Protein AF-A0A820SWL6-F1 (afdb_monomer)

Sequence (86 aa):
SSCWYESKESVIKRLANRIQTHPLLGVRQLSGQTTATWRSLININLSQYAFLKDHKIQDGILFPAVALLEIVAAGYRQLFLSTDNK

Solvent-accessible surface area (backbone atoms only — not comparable to full-atom values): 5655 Å² total; per-residue (Å²): 132,92,84,80,86,79,52,71,69,55,54,48,54,60,56,53,71,72,50,89,62,50,86,77,44,33,48,74,53,89,60,100,57,93,69,89,46,64,52,57,86,89,51,63,87,41,76,95,34,42,79,53,63,74,42,62,55,101,90,41,70,45,86,57,73,66,57,54,54,51,34,52,52,52,51,48,43,62,72,66,61,66,67,80,83,120

Foldseek 3Di:
DDDDDDDPVRVQVVVQVVDDDDQLQATWDPDPDPDTHGDHDDDCPDPSNVVQQVCDDPRDRDRDPVVVVVNVVVVCCVVPVVPPPD

Structure (mmCIF, N/CA/C/O backbone):
data_AF-A0A820SWL6-F1
#
_entry.id   AF-A0A820SWL6-F1
#
loop_
_atom_site.group_PDB
_atom_site.id
_atom_site.type_symbol
_atom_site.label_atom_id
_atom_site.label_alt_id
_atom_site.label_comp_id
_atom_site.label_asym_id
_atom_site.label_entity_id
_atom_site.label_seq_id
_atom_site.pdbx_PDB_ins_code
_atom_site.Cartn_x
_atom_site.Cartn_y
_atom_site.Cartn_z
_atom_site.occupancy
_atom_site.B_iso_or_equiv
_atom_site.auth_seq_id
_atom_site.auth_comp_id
_atom_site.auth_asym_id
_atom_site.auth_atom_id
_atom_site.pdbx_PDB_model_num
ATOM 1 N N . SER A 1 1 ? 6.350 21.927 -36.967 1.00 56.31 1 SER A N 1
ATOM 2 C CA . SER A 1 1 ? 6.937 20.683 -36.433 1.00 56.31 1 SER A CA 1
ATOM 3 C C . SER A 1 1 ? 6.799 20.699 -34.927 1.00 56.31 1 SER A C 1
ATOM 5 O O . SER A 1 1 ? 7.324 21.615 -34.310 1.00 56.31 1 SER A O 1
ATOM 7 N N . SER A 1 2 ? 6.033 19.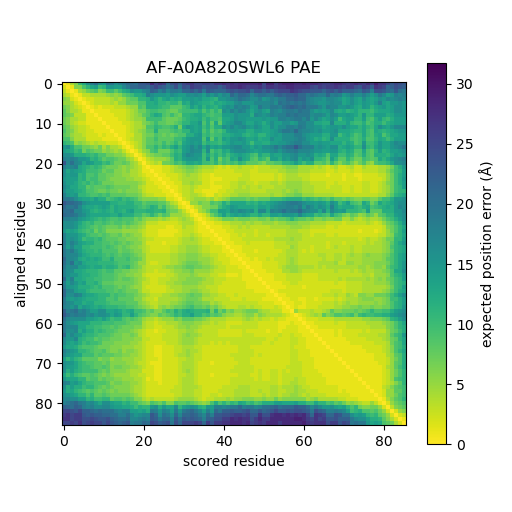781 -34.336 1.00 63.88 2 SER A N 1
ATOM 8 C CA . SER A 1 2 ? 5.942 19.693 -32.875 1.00 63.88 2 SER A CA 1
ATOM 9 C C . SER A 1 2 ? 7.212 19.013 -32.370 1.00 63.88 2 SER A C 1
ATOM 11 O O . SER A 1 2 ? 7.387 17.812 -32.557 1.00 63.88 2 SER A O 1
ATOM 13 N N . CYS A 1 3 ? 8.150 19.789 -31.832 1.00 77.19 3 CYS A N 1
ATOM 14 C CA . CYS A 1 3 ? 9.286 19.240 -31.109 1.00 77.19 3 CYS A CA 1
ATOM 15 C C . CYS A 1 3 ? 8.863 19.068 -29.647 1.00 77.19 3 CYS A C 1
ATOM 17 O O . CYS A 1 3 ? 8.749 20.034 -28.898 1.00 77.19 3 CYS A O 1
ATOM 19 N N . TRP A 1 4 ? 8.577 17.830 -29.249 1.00 80.06 4 TRP A N 1
ATOM 20 C CA . TRP A 1 4 ? 8.319 17.498 -27.854 1.00 80.06 4 TRP A CA 1
ATOM 21 C C . TRP A 1 4 ? 9.502 16.705 -27.305 1.00 80.06 4 TRP A C 1
ATOM 23 O O . TRP A 1 4 ? 9.898 15.694 -27.885 1.00 80.06 4 TRP A O 1
ATOM 33 N N . TYR A 1 5 ? 10.087 17.196 -26.214 1.00 82.94 5 TYR A N 1
ATOM 34 C CA . TYR A 1 5 ? 11.203 16.558 -25.525 1.00 82.94 5 TYR A CA 1
ATOM 35 C C . TYR A 1 5 ? 10.708 16.006 -24.187 1.00 82.94 5 TYR A C 1
ATOM 37 O O . TYR A 1 5 ? 10.344 16.768 -23.291 1.00 82.94 5 TYR A O 1
ATOM 45 N N . GLU A 1 6 ? 10.679 14.679 -24.064 1.00 84.50 6 GLU A N 1
ATOM 46 C CA . GLU A 1 6 ? 10.346 13.990 -22.816 1.00 84.50 6 GLU A CA 1
ATOM 47 C C . GLU A 1 6 ? 11.622 13.660 -22.046 1.00 84.50 6 GLU A C 1
ATOM 49 O O . GLU A 1 6 ? 12.540 13.047 -22.594 1.00 84.50 6 GLU A O 1
ATOM 54 N N . SER A 1 7 ? 11.667 13.998 -20.757 1.00 85.62 7 SER A N 1
ATOM 55 C CA . SER A 1 7 ? 12.731 13.497 -19.888 1.00 85.62 7 SER A CA 1
ATOM 56 C C . SER A 1 7 ? 12.544 11.998 -19.619 1.00 85.62 7 SER A C 1
ATOM 58 O O . SER A 1 7 ? 11.422 11.480 -19.641 1.00 85.62 7 SER A O 1
ATOM 60 N N . LYS A 1 8 ? 13.635 11.285 -19.312 1.00 78.00 8 LYS A N 1
ATOM 61 C CA . LYS A 1 8 ? 13.580 9.848 -18.988 1.00 78.00 8 LYS A CA 1
ATOM 62 C C . LYS A 1 8 ? 12.639 9.577 -17.810 1.00 78.00 8 LYS A C 1
ATOM 64 O O . LYS A 1 8 ? 11.884 8.611 -17.830 1.00 78.00 8 LYS A O 1
ATOM 69 N N . GLU A 1 9 ? 12.629 10.467 -16.825 1.00 77.06 9 GLU A N 1
ATOM 70 C CA . GLU A 1 9 ? 11.776 10.408 -15.636 1.00 77.06 9 GLU A CA 1
ATOM 71 C C . GLU A 1 9 ? 10.289 10.555 -15.993 1.00 77.06 9 GLU A C 1
ATOM 73 O O . GLU A 1 9 ? 9.448 9.852 -15.429 1.00 77.06 9 GLU A O 1
ATOM 78 N N . SER A 1 10 ? 9.953 11.423 -16.954 1.00 79.06 10 SER A N 1
ATOM 79 C CA . SER A 1 10 ? 8.579 11.575 -17.451 1.00 79.06 10 SER A CA 1
ATOM 80 C C . SER A 1 10 ? 8.109 10.325 -18.199 1.00 79.06 10 SER A C 1
ATOM 82 O O . SER A 1 10 ? 7.024 9.817 -17.901 1.00 79.06 10 SER A O 1
ATOM 84 N N . VAL A 1 11 ? 8.953 9.758 -19.075 1.00 80.50 11 VAL A N 1
ATOM 85 C CA . VAL A 1 11 ? 8.663 8.482 -19.762 1.00 80.50 11 VAL A CA 1
ATOM 86 C C . VAL A 1 11 ? 8.378 7.386 -18.731 1.00 80.50 11 VAL A C 1
ATOM 88 O O . VAL A 1 11 ? 7.380 6.669 -18.825 1.00 80.50 11 VAL A O 1
ATOM 91 N N . ILE A 1 12 ? 9.233 7.290 -17.711 1.00 70.25 12 ILE A N 1
ATOM 92 C CA . ILE A 1 12 ? 9.124 6.337 -16.605 1.00 70.25 12 ILE A CA 1
ATOM 93 C C . ILE A 1 12 ? 7.803 6.506 -15.852 1.00 70.25 12 ILE A C 1
ATOM 95 O O . ILE A 1 12 ? 7.077 5.531 -15.669 1.00 70.25 12 ILE A O 1
ATOM 99 N N . LYS A 1 13 ? 7.454 7.733 -15.452 1.00 71.19 13 LYS A N 1
ATOM 100 C CA . LYS A 1 13 ? 6.217 8.025 -14.717 1.00 71.19 13 LYS A CA 1
ATOM 101 C C . LYS A 1 13 ? 4.979 7.662 -15.537 1.00 71.19 13 LYS A C 1
ATOM 103 O O . LYS A 1 13 ? 4.032 7.073 -15.017 1.00 71.19 13 LYS A O 1
ATOM 108 N N . ARG A 1 14 ? 5.002 7.966 -16.835 1.00 77.94 14 ARG A N 1
ATOM 109 C CA . ARG A 1 14 ? 3.915 7.655 -17.766 1.00 77.94 14 ARG A CA 1
ATOM 110 C C . ARG A 1 14 ? 3.738 6.150 -17.968 1.00 77.94 14 ARG A C 1
ATOM 112 O O . ARG A 1 14 ? 2.604 5.680 -17.993 1.00 77.94 14 ARG A O 1
ATOM 119 N N . LEU A 1 15 ? 4.830 5.395 -18.095 1.00 68.81 15 LEU A N 1
ATOM 120 C CA . LEU A 1 15 ? 4.782 3.935 -18.214 1.00 68.81 15 LEU A CA 1
ATOM 121 C C . LEU A 1 15 ? 4.392 3.262 -16.891 1.00 68.81 15 LEU A C 1
ATOM 123 O O . LEU A 1 15 ? 3.613 2.313 -16.909 1.00 68.81 15 LEU A O 1
ATOM 127 N N . ALA A 1 16 ? 4.858 3.778 -15.751 1.00 64.44 16 ALA A N 1
ATOM 128 C CA . ALA A 1 16 ? 4.491 3.278 -14.427 1.00 64.44 16 ALA A CA 1
ATOM 129 C C . ALA A 1 16 ? 2.982 3.410 -14.157 1.00 64.44 16 ALA A C 1
ATOM 131 O O . ALA A 1 16 ? 2.383 2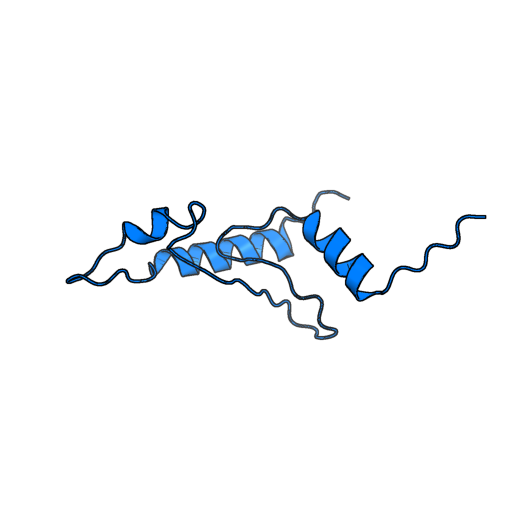.486 -13.618 1.00 64.44 16 ALA A O 1
ATOM 132 N N . ASN A 1 17 ? 2.353 4.499 -14.615 1.00 61.16 17 ASN A N 1
ATOM 133 C CA . ASN A 1 17 ? 0.903 4.712 -14.512 1.00 61.16 17 ASN A CA 1
ATOM 134 C C . ASN A 1 17 ? 0.054 3.741 -15.355 1.00 61.16 17 ASN A C 1
ATOM 136 O O . ASN A 1 17 ? -1.162 3.714 -15.188 1.00 61.16 17 ASN A O 1
ATOM 140 N N . ARG A 1 18 ? 0.650 2.966 -16.275 1.00 64.12 18 ARG A N 1
ATOM 141 C CA . ARG A 1 18 ? -0.076 1.936 -17.042 1.00 64.12 18 ARG A CA 1
ATOM 142 C C . ARG A 1 18 ? -0.203 0.611 -16.293 1.00 64.12 18 ARG A C 1
ATOM 144 O O . ARG A 1 18 ? -0.991 -0.233 -16.704 1.00 64.12 18 ARG A O 1
ATOM 151 N N . ILE A 1 19 ? 0.570 0.416 -15.226 1.00 64.50 19 ILE A N 1
ATOM 152 C CA . ILE A 1 19 ? 0.512 -0.790 -14.405 1.00 64.50 19 ILE A CA 1
ATOM 153 C C . ILE A 1 19 ? -0.472 -0.515 -13.274 1.00 64.50 19 ILE A C 1
ATOM 155 O O . ILE A 1 19 ? -0.311 0.461 -12.544 1.00 64.50 19 ILE A O 1
ATOM 159 N N . GLN A 1 20 ? -1.492 -1.361 -13.134 1.00 65.06 20 GLN A N 1
ATOM 160 C CA . GLN A 1 20 ? -2.473 -1.227 -12.063 1.00 65.06 20 GLN A CA 1
ATOM 161 C C . GLN A 1 20 ? -1.757 -1.251 -10.706 1.00 65.06 20 GLN A C 1
ATOM 163 O O . GLN A 1 20 ? -1.098 -2.229 -10.349 1.00 65.06 20 GLN A O 1
ATOM 168 N N . THR A 1 21 ? -1.839 -0.144 -9.971 1.00 74.81 21 THR A N 1
ATOM 169 C CA . THR A 1 21 ? -1.147 0.019 -8.695 1.00 74.81 21 THR A CA 1
ATOM 170 C C . THR A 1 21 ? -1.970 -0.615 -7.585 1.00 74.81 21 THR A C 1
ATOM 172 O O . THR A 1 21 ? -3.100 -0.215 -7.308 1.00 74.81 21 THR A O 1
ATOM 175 N N . HIS A 1 22 ? -1.402 -1.620 -6.920 1.00 86.75 22 HIS A N 1
ATOM 176 C CA . HIS A 1 22 ? -2.016 -2.160 -5.714 1.00 86.75 22 HIS A CA 1
ATOM 177 C C . HIS A 1 22 ? -1.964 -1.090 -4.599 1.00 86.75 22 HIS A C 1
ATOM 179 O O . HIS A 1 22 ? -0.875 -0.555 -4.354 1.00 86.75 22 HIS A O 1
ATOM 185 N N . PRO A 1 23 ? -3.077 -0.778 -3.898 1.00 88.38 23 PRO A N 1
ATOM 186 C CA . PRO A 1 23 ? -3.161 0.359 -2.970 1.00 88.38 23 PRO A CA 1
ATOM 187 C C . PRO A 1 23 ? -2.050 0.401 -1.915 1.00 88.38 23 PRO A C 1
ATOM 189 O O . PRO A 1 23 ? -1.544 1.474 -1.582 1.00 88.38 23 PRO A O 1
ATOM 192 N N . LEU A 1 24 ? -1.646 -0.770 -1.411 1.00 93.25 24 LEU A N 1
ATOM 193 C CA . LEU A 1 24 ? -0.600 -0.899 -0.392 1.00 93.25 24 LEU A CA 1
ATOM 194 C C . LEU A 1 24 ? 0.820 -0.957 -0.973 1.00 93.25 24 LEU A C 1
ATOM 196 O O . LEU A 1 24 ? 1.761 -0.544 -0.302 1.00 93.25 24 LEU A O 1
ATOM 200 N N . LEU A 1 25 ? 0.984 -1.437 -2.210 1.00 92.31 25 LEU A N 1
ATOM 201 C CA . LEU A 1 25 ? 2.301 -1.595 -2.840 1.00 92.31 25 LEU A CA 1
ATOM 202 C C . LEU A 1 25 ? 2.824 -0.254 -3.374 1.00 92.31 25 LEU A C 1
ATOM 204 O O . LEU A 1 25 ? 4.017 0.030 -3.304 1.00 92.31 25 LEU A O 1
ATOM 208 N N . GLY A 1 26 ? 1.920 0.595 -3.869 1.00 89.00 26 GLY A N 1
ATOM 209 C CA . GLY A 1 26 ? 2.260 1.913 -4.393 1.00 89.00 26 GLY A CA 1
ATOM 210 C C . GLY A 1 26 ? 2.940 1.850 -5.760 1.00 89.00 26 GLY A C 1
ATOM 211 O O . GLY A 1 26 ? 2.561 1.062 -6.627 1.00 89.00 26 GLY A O 1
ATOM 212 N N . VAL A 1 27 ? 3.923 2.727 -5.976 1.00 86.50 27 VAL A N 1
ATOM 213 C CA . VAL A 1 27 ? 4.543 2.944 -7.289 1.00 86.50 27 VAL A CA 1
ATOM 214 C C . VAL A 1 27 ? 5.929 2.313 -7.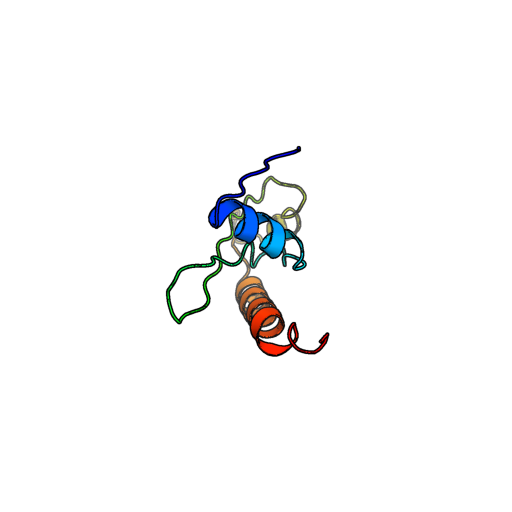339 1.00 86.50 27 VAL A C 1
ATOM 216 O O . VAL A 1 27 ? 6.786 2.590 -6.490 1.00 86.50 27 VAL A O 1
ATOM 219 N N . ARG A 1 28 ? 6.167 1.502 -8.377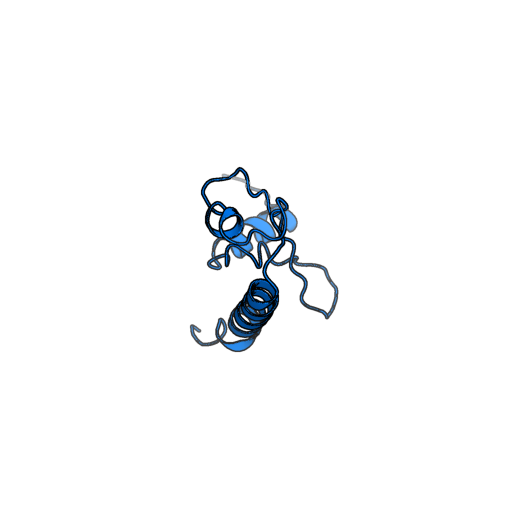 1.00 84.75 28 ARG A N 1
ATOM 220 C CA . ARG A 1 28 ? 7.480 0.912 -8.654 1.00 84.75 28 ARG A CA 1
ATOM 221 C C . ARG A 1 28 ? 8.491 2.013 -8.954 1.00 84.75 28 ARG A C 1
ATOM 223 O O . ARG A 1 28 ? 8.262 2.854 -9.821 1.00 84.75 28 ARG A O 1
ATOM 230 N N . GLN A 1 29 ? 9.610 1.995 -8.245 1.00 84.69 29 GLN A N 1
ATOM 231 C CA . GLN A 1 29 ? 10.727 2.885 -8.509 1.00 84.69 29 GLN A CA 1
ATOM 232 C C . GLN A 1 29 ? 11.593 2.254 -9.599 1.00 84.69 29 GLN A C 1
ATOM 234 O O . GLN A 1 29 ? 12.049 1.118 -9.478 1.00 84.69 29 GLN A O 1
ATOM 239 N N . LEU A 1 30 ? 11.806 2.990 -10.684 1.00 72.00 30 LEU A N 1
ATOM 240 C CA . LEU A 1 30 ? 12.789 2.645 -11.704 1.00 72.00 30 LEU A CA 1
ATOM 241 C C . LEU A 1 30 ? 14.119 3.272 -11.287 1.00 72.00 30 LEU A C 1
ATOM 243 O O . LEU A 1 30 ? 14.489 4.345 -11.754 1.00 72.00 30 LEU A O 1
ATOM 247 N N . SER A 1 31 ? 14.801 2.630 -10.340 1.00 66.31 31 SER A N 1
ATOM 248 C CA . SER A 1 31 ? 16.207 2.919 -10.072 1.00 66.31 31 SER A CA 1
ATOM 249 C C . SER A 1 31 ? 17.068 2.079 -11.019 1.00 66.31 31 SER A C 1
ATOM 251 O O . SER A 1 31 ? 16.667 0.997 -11.441 1.00 66.31 31 SER A O 1
ATOM 253 N N . GLY A 1 32 ? 18.270 2.552 -11.357 1.00 64.88 32 GLY A N 1
ATOM 254 C CA . GLY A 1 32 ? 19.250 1.763 -12.120 1.00 64.88 32 GLY A CA 1
ATOM 255 C C . GLY A 1 32 ? 19.833 0.573 -11.342 1.00 64.88 32 GLY A C 1
ATOM 256 O O . GLY A 1 32 ? 20.876 0.054 -11.724 1.00 64.88 32 GLY A O 1
ATOM 257 N N . GLN A 1 33 ? 19.216 0.185 -10.223 1.00 71.06 33 GLN A N 1
ATOM 258 C CA . GLN A 1 33 ? 19.644 -0.929 -9.389 1.00 71.06 33 GLN A CA 1
ATOM 259 C C . GLN A 1 33 ? 18.998 -2.228 -9.878 1.00 71.06 33 GLN A C 1
ATOM 261 O O . GLN A 1 33 ? 17.924 -2.233 -10.476 1.00 71.06 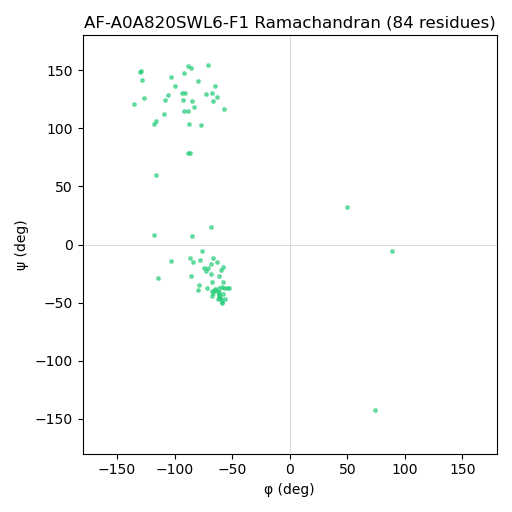33 GLN A O 1
ATOM 266 N N . THR A 1 34 ? 19.660 -3.350 -9.607 1.00 74.69 34 THR A N 1
ATOM 267 C CA . THR A 1 34 ? 19.188 -4.688 -9.992 1.00 74.69 34 THR A CA 1
ATOM 268 C C . THR A 1 34 ? 17.973 -5.147 -9.185 1.00 74.69 34 THR A C 1
ATOM 270 O O . THR A 1 34 ? 17.241 -6.034 -9.619 1.00 74.69 34 THR A O 1
ATOM 273 N N . THR A 1 35 ? 17.731 -4.545 -8.020 1.00 83.56 35 THR A N 1
ATOM 274 C CA . THR A 1 35 ? 16.624 -4.890 -7.130 1.00 83.56 35 THR A CA 1
ATOM 275 C C . THR A 1 35 ? 15.384 -4.053 -7.433 1.00 83.56 35 THR A C 1
ATOM 277 O O . THR A 1 35 ? 15.420 -2.825 -7.518 1.00 83.56 35 THR A O 1
ATOM 280 N N . ALA A 1 36 ? 14.242 -4.725 -7.577 1.00 86.50 36 ALA A N 1
ATOM 281 C CA . ALA A 1 36 ? 12.967 -4.041 -7.730 1.00 86.50 36 ALA A CA 1
ATOM 282 C C . ALA A 1 36 ? 12.539 -3.417 -6.396 1.00 86.50 36 ALA A C 1
ATOM 284 O O . ALA A 1 36 ? 12.517 -4.089 -5.367 1.00 86.50 36 ALA A O 1
ATOM 285 N N . THR A 1 37 ? 12.179 -2.134 -6.425 1.00 89.38 37 THR A N 1
ATOM 286 C CA . THR A 1 37 ? 11.736 -1.393 -5.241 1.00 89.38 37 THR A CA 1
ATOM 287 C C . THR A 1 37 ? 10.420 -0.675 -5.508 1.00 89.38 37 THR A C 1
ATOM 289 O O . THR A 1 37 ? 10.119 -0.267 -6.633 1.00 89.38 37 THR A O 1
ATOM 292 N N . TRP A 1 38 ? 9.620 -0.522 -4.457 1.00 90.56 38 TRP A N 1
ATOM 293 C CA . TRP A 1 38 ? 8.337 0.171 -4.497 1.00 90.56 38 TRP A CA 1
ATOM 294 C C . TRP A 1 38 ? 8.265 1.190 -3.376 1.00 90.56 38 TRP A C 1
ATOM 296 O O . TRP A 1 38 ? 8.844 1.001 -2.306 1.00 90.56 38 TRP A O 1
ATOM 306 N N . ARG A 1 39 ? 7.540 2.278 -3.632 1.00 89.19 39 ARG A N 1
ATOM 307 C CA . ARG A 1 39 ? 7.273 3.313 -2.641 1.00 89.19 39 ARG A CA 1
ATOM 308 C C . ARG A 1 39 ? 5.775 3.548 -2.548 1.00 89.19 39 ARG A C 1
ATOM 310 O O . ARG A 1 39 ? 5.128 3.854 -3.550 1.00 89.19 39 ARG A O 1
ATOM 317 N N . SER A 1 40 ? 5.259 3.460 -1.330 1.00 90.00 40 SER A N 1
ATOM 318 C CA . SER A 1 40 ? 3.871 3.762 -0.997 1.00 90.00 40 SER A CA 1
ATOM 319 C C . SER A 1 40 ? 3.823 4.746 0.166 1.00 90.00 40 SER A C 1
ATOM 321 O O . SER A 1 40 ? 4.643 4.668 1.081 1.00 90.00 40 SER A O 1
ATOM 323 N N . LEU A 1 41 ? 2.882 5.687 0.113 1.00 90.00 41 LEU A N 1
ATOM 324 C CA . LEU A 1 41 ? 2.575 6.585 1.220 1.00 90.00 41 LEU A CA 1
ATOM 325 C C . LEU A 1 41 ? 1.147 6.296 1.665 1.00 90.00 41 LEU A C 1
ATOM 327 O O . LEU A 1 41 ? 0.187 6.635 0.976 1.00 90.00 41 LEU A O 1
ATOM 331 N N . ILE A 1 42 ? 1.025 5.645 2.817 1.00 90.00 42 ILE A N 1
ATOM 332 C CA . ILE A 1 42 ? -0.264 5.253 3.375 1.00 90.00 42 ILE A CA 1
ATOM 333 C C . ILE A 1 42 ? -0.732 6.370 4.300 1.00 90.00 42 ILE A C 1
ATOM 335 O O . ILE A 1 42 ? -0.121 6.640 5.331 1.00 90.00 42 ILE A O 1
ATOM 339 N N . ASN A 1 43 ? -1.832 7.015 3.925 1.00 91.00 43 ASN A N 1
ATOM 340 C CA . ASN A 1 43 ? -2.517 7.981 4.769 1.00 91.00 43 ASN A CA 1
ATOM 341 C C . ASN A 1 43 ? -3.920 7.460 5.059 1.00 91.00 43 ASN A C 1
ATOM 343 O O . ASN A 1 43 ? -4.805 7.553 4.212 1.00 91.00 43 ASN A O 1
ATOM 347 N N . ILE A 1 44 ? -4.125 6.946 6.270 1.00 90.06 44 ILE A N 1
ATOM 348 C CA . ILE A 1 44 ? -5.399 6.353 6.688 1.00 90.06 44 ILE A CA 1
ATOM 349 C C . ILE A 1 44 ? -6.584 7.323 6.579 1.00 90.06 44 ILE A C 1
ATOM 351 O O . ILE A 1 44 ? -7.719 6.874 6.523 1.00 90.06 44 ILE A O 1
ATOM 355 N N . ASN A 1 45 ? -6.363 8.641 6.517 1.00 90.88 45 ASN A N 1
ATOM 356 C CA . ASN A 1 45 ? -7.441 9.619 6.354 1.00 90.88 45 ASN A CA 1
ATOM 357 C C . ASN A 1 45 ? -7.973 9.727 4.921 1.00 90.88 45 ASN A C 1
ATOM 359 O O . ASN A 1 45 ? -9.042 10.299 4.724 1.00 90.88 45 ASN A O 1
ATOM 363 N N . LEU A 1 46 ? -7.270 9.171 3.934 1.00 89.50 46 LEU A N 1
ATOM 364 C CA . LEU A 1 46 ? -7.762 9.098 2.563 1.00 89.50 46 LEU A CA 1
ATOM 365 C C . LEU A 1 46 ? -8.749 7.936 2.418 1.00 89.50 46 LEU A C 1
ATOM 367 O O . LEU A 1 46 ? -8.523 6.849 2.948 1.00 89.50 46 LEU A O 1
ATOM 371 N N . SER A 1 47 ? -9.814 8.147 1.644 1.00 89.25 47 SER A N 1
ATOM 372 C CA . SER A 1 47 ? -10.877 7.154 1.424 1.00 89.25 47 SER A CA 1
ATOM 373 C C . SER A 1 47 ? -10.345 5.806 0.928 1.00 89.25 47 SER A C 1
ATOM 375 O O . SER A 1 47 ? -10.794 4.763 1.392 1.00 89.25 47 SER A O 1
ATOM 377 N N . GLN A 1 48 ? -9.324 5.818 0.067 1.00 88.56 48 GLN A N 1
ATOM 378 C CA . GLN A 1 48 ? -8.692 4.607 -0.466 1.00 88.56 48 GLN A CA 1
ATOM 379 C C . GLN A 1 48 ? -8.005 3.728 0.593 1.00 88.56 48 GLN A C 1
ATOM 381 O O . GLN A 1 48 ? -7.685 2.584 0.298 1.00 88.56 48 GLN A O 1
ATOM 386 N N . TYR A 1 49 ? -7.761 4.248 1.799 1.00 92.44 49 TYR A N 1
ATOM 387 C CA . TYR A 1 49 ? -7.135 3.533 2.916 1.00 92.44 49 TYR A CA 1
ATOM 388 C C . TYR A 1 49 ? -8.059 3.402 4.130 1.00 92.44 49 TYR A C 1
ATOM 390 O O . TYR A 1 49 ? -7.617 2.953 5.187 1.00 92.44 49 TYR A O 1
ATOM 398 N N . ALA A 1 50 ? -9.337 3.777 4.001 1.00 91.62 50 ALA A N 1
ATOM 399 C CA . ALA A 1 50 ? -10.280 3.776 5.115 1.00 91.62 50 ALA A CA 1
ATOM 400 C C . ALA A 1 50 ? -10.434 2.387 5.759 1.00 91.62 50 ALA A C 1
ATOM 402 O O . ALA A 1 50 ? -10.559 2.306 6.975 1.00 91.62 50 ALA A O 1
ATOM 403 N N . PHE A 1 51 ? -10.309 1.313 4.971 1.00 91.12 51 PHE A N 1
ATOM 404 C CA . PHE A 1 51 ? -10.363 -0.075 5.446 1.00 91.12 51 PHE A CA 1
ATOM 40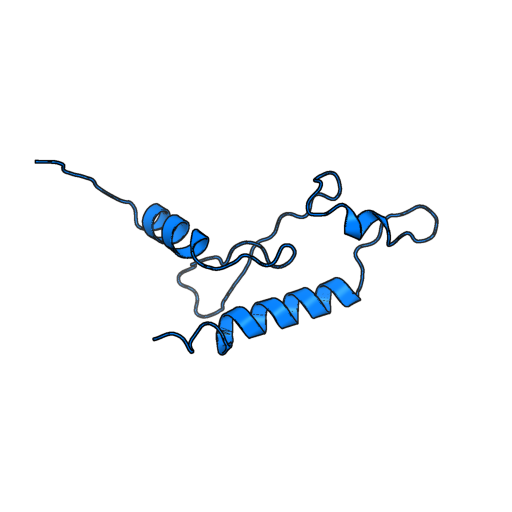5 C C . PHE A 1 51 ? -9.277 -0.422 6.482 1.00 91.12 51 PHE A C 1
ATOM 407 O O . PHE A 1 51 ? -9.434 -1.355 7.261 1.00 91.12 51 PHE A O 1
ATOM 414 N N . LEU A 1 52 ? -8.165 0.323 6.532 1.00 93.38 52 LEU A N 1
ATOM 415 C CA . LEU A 1 52 ? -7.131 0.111 7.551 1.00 93.38 52 LEU A CA 1
ATOM 416 C C . LEU A 1 52 ? -7.578 0.593 8.935 1.00 93.38 52 LEU A C 1
ATOM 418 O O . LEU A 1 52 ? -7.048 0.123 9.938 1.00 93.38 52 LEU A O 1
ATOM 422 N N . LYS A 1 53 ? -8.553 1.510 9.009 1.00 93.56 53 LYS A N 1
ATOM 423 C CA . LYS A 1 53 ? -9.072 2.034 10.282 1.00 93.56 53 LYS A CA 1
ATOM 424 C C . LYS A 1 53 ? -9.849 0.995 11.087 1.00 93.56 53 LYS A C 1
ATOM 426 O O . LYS A 1 53 ? -10.057 1.213 12.280 1.00 93.56 53 LYS A O 1
ATOM 431 N N . ASP A 1 54 ? -10.258 -0.101 10.454 1.00 93.38 54 ASP A N 1
ATOM 432 C CA . ASP A 1 54 ? -11.008 -1.180 11.097 1.00 93.38 54 ASP A CA 1
ATOM 433 C C . ASP A 1 54 ? -10.107 -2.044 11.995 1.00 93.38 54 ASP A C 1
ATOM 435 O O . ASP A 1 54 ? -10.585 -2.692 12.925 1.00 93.38 54 ASP A O 1
ATOM 439 N N . HIS A 1 55 ? -8.787 -2.012 11.781 1.00 94.62 55 HIS A N 1
ATOM 440 C CA . HIS A 1 55 ? -7.827 -2.759 12.591 1.00 94.62 55 HIS A CA 1
ATOM 441 C C . HIS A 1 55 ? -7.397 -1.966 13.833 1.00 94.62 55 HIS A C 1
ATOM 443 O O . HIS A 1 55 ? -6.326 -1.351 13.879 1.00 94.62 55 HIS A O 1
ATOM 449 N N . LYS A 1 56 ? -8.268 -1.965 14.847 1.00 95.44 56 LYS A N 1
ATOM 450 C CA . LYS A 1 56 ? -8.046 -1.272 16.122 1.00 95.44 56 LYS A CA 1
ATOM 451 C C . LYS A 1 56 ? -7.578 -2.213 17.226 1.00 95.44 56 LYS A C 1
ATOM 453 O O . LYS A 1 56 ? -8.150 -3.282 17.416 1.00 95.44 56 LYS A O 1
ATOM 458 N N . ILE A 1 57 ? -6.583 -1.777 17.994 1.00 94.06 57 ILE A N 1
ATOM 459 C CA . ILE A 1 57 ? -6.061 -2.480 19.171 1.00 94.06 57 ILE A CA 1
ATOM 460 C C . ILE A 1 57 ? -5.879 -1.460 20.295 1.00 94.06 57 ILE A C 1
ATOM 462 O O . ILE A 1 57 ? -5.124 -0.508 20.126 1.00 94.06 57 ILE A O 1
ATOM 466 N N . GLN A 1 58 ? -6.556 -1.669 21.432 1.00 86.06 58 GLN A N 1
ATOM 467 C CA . GLN A 1 58 ? -6.411 -0.854 22.654 1.00 86.06 58 GLN A CA 1
ATOM 468 C C . GLN A 1 58 ? -6.504 0.675 22.427 1.00 86.06 58 GLN A C 1
ATOM 470 O O . GLN A 1 58 ? -5.832 1.427 23.115 1.00 86.06 58 GLN A O 1
ATOM 475 N N . ASP A 1 59 ? -7.306 1.126 21.455 1.00 89.81 59 ASP A N 1
ATOM 476 C CA . ASP A 1 59 ? -7.507 2.529 21.018 1.00 89.81 59 ASP A CA 1
ATOM 477 C C . ASP A 1 59 ? -6.559 3.068 19.930 1.00 89.81 59 ASP A C 1
ATOM 479 O O . ASP A 1 59 ? -6.796 4.144 19.375 1.00 89.81 59 ASP A O 1
ATOM 483 N N . GLY A 1 60 ? -5.550 2.298 19.520 1.00 92.81 60 GLY A N 1
ATOM 484 C CA . GLY A 1 60 ? -4.720 2.599 18.352 1.00 92.81 60 GLY A CA 1
ATOM 485 C C . GLY A 1 60 ? -5.254 1.963 17.068 1.00 92.81 60 GLY A C 1
ATOM 486 O O . GLY A 1 60 ? -5.800 0.861 17.092 1.00 92.81 60 GLY A O 1
ATOM 487 N N . ILE A 1 61 ? -5.051 2.623 15.925 1.00 94.12 61 ILE A N 1
ATOM 488 C CA . ILE A 1 61 ? -5.142 1.970 14.609 1.00 94.12 61 ILE A CA 1
ATOM 489 C C . ILE A 1 61 ? -3.758 1.408 14.301 1.00 94.12 61 ILE A C 1
ATOM 491 O O . ILE A 1 61 ? -2.805 2.174 14.145 1.00 94.12 61 ILE A O 1
ATOM 495 N N . LEU A 1 62 ? -3.645 0.084 14.219 1.00 93.75 62 LEU A N 1
ATOM 496 C CA . LEU A 1 62 ? -2.392 -0.588 13.890 1.00 93.75 62 LEU A CA 1
ATOM 497 C C . LEU A 1 62 ? -2.432 -1.066 12.440 1.00 93.75 62 LEU A C 1
ATOM 499 O O . LEU A 1 62 ? -3.465 -1.504 11.940 1.00 93.75 62 LEU A O 1
ATOM 503 N N . PHE A 1 63 ? -1.295 -1.008 11.751 1.00 92.94 63 PHE A N 1
ATOM 504 C CA . PHE A 1 63 ? -1.208 -1.606 10.426 1.00 92.94 63 PHE A CA 1
ATOM 505 C C . PHE A 1 63 ? -1.339 -3.139 10.537 1.00 92.94 63 PHE A C 1
ATOM 507 O O . PHE A 1 63 ? -0.551 -3.750 11.263 1.00 92.94 63 PHE A O 1
ATOM 514 N N . PRO A 1 64 ? -2.297 -3.782 9.844 1.00 94.31 64 PRO A N 1
ATOM 515 C CA . PRO A 1 64 ? -2.516 -5.218 9.981 1.00 94.31 64 PRO A CA 1
ATOM 516 C C . PRO A 1 64 ? -1.309 -6.019 9.488 1.00 94.31 64 PRO A C 1
ATOM 518 O O . PRO A 1 64 ? -0.812 -5.780 8.389 1.00 94.31 64 PRO A O 1
ATOM 521 N N . ALA A 1 65 ? -0.892 -7.053 10.222 1.00 94.25 65 ALA A N 1
ATOM 522 C CA . ALA A 1 65 ? 0.193 -7.931 9.768 1.00 94.25 65 ALA A CA 1
ATOM 523 C C . ALA A 1 65 ? -0.129 -8.606 8.418 1.00 94.25 65 ALA A C 1
ATOM 525 O O . ALA A 1 65 ? 0.735 -8.723 7.551 1.00 94.25 65 ALA A O 1
ATOM 526 N N . VAL A 1 66 ? -1.396 -8.972 8.191 1.00 94.75 66 VAL A N 1
ATOM 527 C CA . VAL A 1 66 ? -1.866 -9.549 6.918 1.00 94.75 66 VAL A CA 1
ATOM 528 C C . VAL A 1 66 ? -1.687 -8.595 5.729 1.00 94.75 66 VAL A C 1
ATOM 530 O O . VAL A 1 66 ? -1.471 -9.041 4.606 1.00 94.75 66 VAL A O 1
ATOM 533 N N . ALA A 1 67 ? -1.685 -7.281 5.962 1.00 93.94 67 ALA A N 1
ATOM 534 C CA . ALA A 1 67 ? -1.454 -6.303 4.907 1.00 93.94 67 ALA A CA 1
ATOM 535 C C . ALA A 1 67 ? -0.005 -6.358 4.380 1.00 93.94 67 ALA A C 1
ATOM 537 O O . ALA A 1 67 ? 0.229 -6.048 3.213 1.00 93.94 67 ALA A O 1
ATOM 538 N N . LEU A 1 68 ? 0.961 -6.822 5.187 1.00 94.69 68 LEU A N 1
ATOM 539 C CA . LEU A 1 68 ? 2.326 -7.100 4.721 1.00 94.69 68 LEU A CA 1
ATOM 540 C C . LEU A 1 68 ? 2.362 -8.292 3.757 1.00 94.69 68 LEU A C 1
ATOM 542 O O . LEU A 1 68 ? 3.051 -8.231 2.740 1.00 94.69 68 LEU A O 1
ATOM 546 N N . LEU A 1 69 ? 1.590 -9.349 4.035 1.00 96.50 69 LEU A N 1
ATOM 547 C CA . LEU A 1 69 ? 1.468 -10.496 3.128 1.00 96.50 69 LEU A CA 1
ATOM 548 C C . LEU A 1 69 ? 0.856 -10.072 1.790 1.00 96.50 69 LEU A C 1
ATOM 550 O O . LEU A 1 69 ? 1.346 -10.476 0.738 1.00 96.50 69 LEU A O 1
ATOM 554 N N . GLU A 1 70 ? -0.150 -9.196 1.821 1.00 94.62 70 GLU A N 1
ATOM 555 C CA . GLU A 1 70 ? -0.756 -8.655 0.603 1.00 94.62 70 GLU A CA 1
ATOM 556 C C . GLU A 1 70 ? 0.236 -7.802 -0.208 1.00 94.62 70 GLU A C 1
ATOM 558 O O . GLU A 1 70 ? 0.269 -7.892 -1.435 1.00 94.62 70 GLU A O 1
ATOM 563 N N . ILE A 1 71 ? 1.100 -7.018 0.452 1.00 94.75 71 ILE A N 1
ATOM 564 C CA . ILE A 1 71 ? 2.187 -6.279 -0.216 1.00 94.75 71 ILE A CA 1
ATOM 565 C C . ILE A 1 71 ? 3.138 -7.248 -0.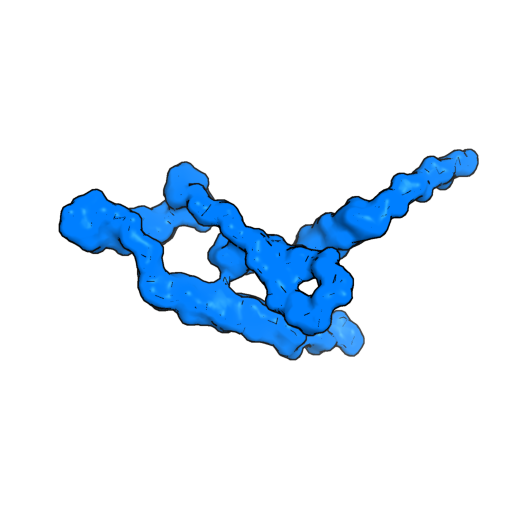932 1.00 94.75 71 ILE A C 1
ATOM 567 O O . ILE A 1 71 ? 3.461 -7.029 -2.101 1.00 94.75 71 ILE A O 1
ATOM 571 N N . VAL A 1 72 ? 3.557 -8.330 -0.266 1.00 94.31 72 VAL A N 1
ATOM 572 C CA . VAL A 1 72 ? 4.438 -9.349 -0.861 1.00 94.31 72 VAL A CA 1
ATOM 573 C C . VAL A 1 72 ? 3.759 -10.031 -2.048 1.00 94.31 72 VAL A C 1
ATOM 575 O O . VAL A 1 72 ? 4.359 -10.129 -3.119 1.00 94.31 72 VAL A O 1
ATOM 578 N N . ALA A 1 73 ? 2.498 -10.441 -1.897 1.00 93.69 73 ALA A N 1
ATOM 579 C CA . ALA A 1 73 ? 1.724 -11.060 -2.967 1.00 93.69 73 ALA A CA 1
ATOM 580 C C . ALA A 1 73 ? 1.574 -10.115 -4.169 1.00 93.69 73 ALA A C 1
ATOM 582 O O . ALA A 1 73 ? 1.821 -10.509 -5.307 1.00 93.69 73 ALA A O 1
ATOM 583 N N . ALA A 1 74 ? 1.234 -8.846 -3.938 1.00 92.25 74 ALA A N 1
ATOM 584 C CA . ALA A 1 74 ? 1.136 -7.844 -4.993 1.00 92.25 74 ALA A CA 1
ATOM 585 C C . ALA A 1 74 ? 2.477 -7.625 -5.715 1.00 92.25 74 ALA A C 1
ATOM 587 O O . ALA A 1 74 ? 2.503 -7.585 -6.946 1.00 92.25 74 ALA A O 1
ATOM 588 N N . GLY A 1 75 ? 3.586 -7.538 -4.972 1.00 91.44 75 GLY A N 1
ATOM 589 C CA . GLY A 1 75 ? 4.930 -7.422 -5.542 1.00 91.44 75 GLY A CA 1
ATOM 590 C C . GLY A 1 75 ? 5.305 -8.633 -6.398 1.00 91.44 75 GLY A C 1
ATOM 591 O O . GLY A 1 75 ? 5.777 -8.467 -7.522 1.00 91.44 75 GLY A O 1
ATOM 592 N N . TYR A 1 76 ? 5.017 -9.844 -5.914 1.00 91.50 76 TYR A N 1
ATOM 593 C CA . TYR A 1 76 ? 5.216 -11.085 -6.665 1.00 91.50 76 TYR A CA 1
ATOM 594 C C . TYR A 1 76 ? 4.416 -11.085 -7.974 1.00 91.50 76 TYR A C 1
ATOM 596 O O . TYR A 1 76 ? 4.982 -11.299 -9.044 1.00 91.50 76 TYR A O 1
ATOM 604 N N . ARG A 1 77 ? 3.117 -10.757 -7.922 1.00 88.81 77 ARG A N 1
ATOM 605 C CA . ARG A 1 77 ? 2.272 -10.665 -9.124 1.00 88.81 77 ARG A CA 1
ATOM 606 C C . ARG A 1 77 ? 2.828 -9.647 -10.121 1.00 88.81 77 ARG A C 1
ATOM 608 O O . ARG A 1 77 ? 2.897 -9.933 -11.313 1.00 88.81 77 ARG A O 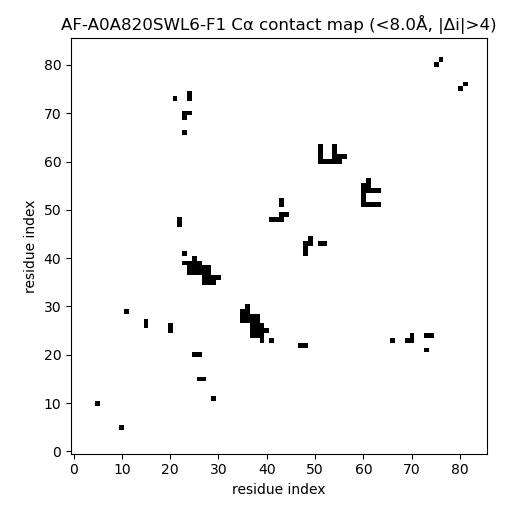1
ATOM 615 N N . GLN A 1 78 ? 3.283 -8.487 -9.647 1.00 85.44 78 GLN A N 1
ATOM 616 C CA . GLN A 1 78 ? 3.864 -7.475 -10.525 1.00 85.44 78 GLN A CA 1
ATOM 617 C C . GLN A 1 78 ? 5.201 -7.917 -11.141 1.00 85.44 78 GLN A C 1
ATOM 619 O O . GLN A 1 78 ? 5.483 -7.529 -12.270 1.00 85.44 78 GLN A O 1
ATOM 624 N N . LEU A 1 79 ? 6.019 -8.713 -10.450 1.00 86.12 79 LEU A N 1
ATOM 625 C CA . LEU A 1 79 ? 7.298 -9.195 -10.984 1.00 86.12 79 LEU A CA 1
ATOM 626 C C . LEU A 1 79 ? 7.161 -10.372 -11.948 1.00 86.12 79 LEU A C 1
ATOM 628 O O . LEU A 1 79 ? 7.905 -10.424 -12.921 1.00 86.12 79 LEU A O 1
ATOM 632 N N . PHE A 1 80 ? 6.254 -11.305 -11.662 1.00 85.00 80 PHE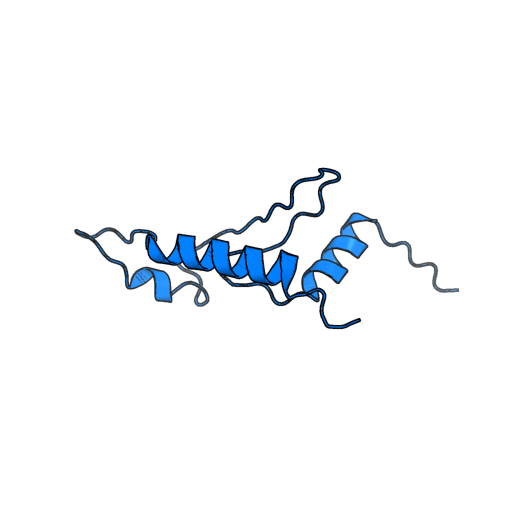 A N 1
ATOM 633 C CA . PHE A 1 80 ? 6.244 -12.611 -12.323 1.00 85.00 80 PHE A CA 1
ATOM 634 C C . PHE A 1 80 ? 5.012 -12.851 -13.198 1.00 85.00 80 PHE A C 1
ATOM 636 O O . PHE A 1 80 ? 5.124 -13.553 -14.194 1.00 85.00 80 PHE A O 1
ATOM 643 N N . LEU A 1 81 ? 3.862 -12.245 -12.881 1.00 74.00 81 LEU A N 1
ATOM 644 C CA . LEU A 1 81 ? 2.605 -12.458 -13.621 1.00 74.00 81 LEU A CA 1
ATOM 645 C C . LEU A 1 81 ? 2.253 -11.311 -14.576 1.00 74.00 81 LEU A C 1
ATOM 647 O O . LEU A 1 81 ? 1.389 -11.460 -15.432 1.00 74.00 81 LEU A O 1
ATOM 651 N N . SER A 1 82 ? 2.905 -10.149 -14.457 1.00 62.22 82 SER A N 1
ATOM 652 C CA . SER A 1 82 ? 2.693 -9.033 -15.394 1.00 62.22 82 SER A CA 1
ATOM 653 C C . SER A 1 82 ? 3.389 -9.232 -16.752 1.00 62.22 82 SER A C 1
ATOM 655 O O . SER A 1 82 ? 3.201 -8.430 -17.668 1.00 62.22 82 SER A O 1
ATOM 657 N N . THR A 1 83 ? 4.172 -10.306 -16.885 1.00 53.47 83 THR A N 1
ATOM 658 C CA . THR A 1 83 ? 4.953 -10.674 -18.073 1.00 53.47 83 THR A CA 1
ATOM 659 C C . THR A 1 83 ? 4.188 -11.497 -19.115 1.00 53.47 83 THR A C 1
ATOM 661 O O . THR A 1 83 ? 4.667 -11.583 -20.239 1.00 53.47 83 THR A O 1
ATOM 664 N N . ASP A 1 84 ? 3.000 -12.025 -18.801 1.00 43.66 84 ASP A N 1
ATOM 665 C CA . ASP A 1 84 ? 2.268 -12.964 -19.678 1.00 43.66 84 ASP A CA 1
ATOM 666 C C . ASP A 1 84 ? 1.393 -12.302 -20.764 1.00 43.66 84 ASP A C 1
ATOM 668 O O . ASP A 1 84 ? 0.666 -12.981 -21.481 1.00 43.66 84 ASP A O 1
ATOM 672 N N . ASN A 1 85 ? 1.467 -10.978 -20.934 1.00 40.44 85 ASN A N 1
ATOM 673 C CA . ASN A 1 85 ? 0.774 -10.256 -22.011 1.00 40.44 85 ASN A CA 1
ATOM 674 C C . ASN A 1 85 ? 1.765 -9.585 -22.974 1.00 40.44 85 ASN A C 1
ATOM 676 O O . ASN A 1 85 ? 1.753 -8.357 -23.127 1.00 40.44 85 ASN A O 1
ATOM 680 N N . LYS A 1 86 ? 2.632 -10.378 -23.610 1.00 36.22 86 LYS A N 1
ATOM 681 C CA . LYS A 1 86 ? 3.347 -9.992 -24.835 1.00 36.22 86 LYS A CA 1
ATOM 682 C C . LYS A 1 86 ? 3.496 -11.164 -25.788 1.00 36.22 86 LYS A C 1
ATOM 684 O O . LYS A 1 86 ? 3.967 -12.222 -25.327 1.00 36.22 86 LYS A O 1
#

Secondary structure (DSSP, 8-state):
-------HHHHHHHHHTTSPPPTTT-EEE--SSSS-EEE----TTSGGGGGGGG-EETTEEPPPHHHHHHHHHHHHIIIIITTS--

Mean predicted aligned error: 8.18 Å

pLDDT: mean 82.51, std 13.41, range [36.22, 96.5]

Radius of gyration: 16.78 Å; Cα contacts (8 Å, |Δi|>4): 60; chains: 1; bounding box: 31×34×59 Å

Organism: NCBI:txid433720

InterPro domains:
  IPR049552 Polyketide synthase, dehydratase domain, N-terminal [PF21089] (22-80)
  IPR049900 Polyketide synthase, dehydratase domain [PS52019] (22-86)